Protein AF-A0A977L089-F1 (afdb_monomer_lite)

Foldseek 3Di:
DDPDPVVVPPPVVVVPDPPVVPPPPCVVVVVVVVVVVVVVVVVVVVVVVVVVVVCVVVVVVVCVLDPVVQQDPPPDQCCPDPRGGHHPNVVVVVVVVVVVVVCVVCVVVVVVVVVVVVVVD

InterPro domains:
  IPR051124 Binding-Protein-Dependent Phosphate Transport Permease [PTHR30425] (29-117)

Radius of gyration: 33.68 Å; chains: 1; bounding box: 87×68×52 Å

Organism: NCBI:txid2824559

Sequence (121 aa):
MTLSPSAFDDDSLFSGDNSLVKQAGDDIPEKIIGSILFICAFVSVATTFGIIAIIFTETLDFFKDVTLAQFFLDTQWTPLFVTPRFGIWPLINGTFLTSAIAIGVAVPLGLSSAIYLGLAE

pLDDT: mean 76.66, std 16.8, range [48.69, 97.5]

Structure (mmCIF, N/CA/C/O backbone):
data_AF-A0A977L089-F1
#
_entry.id   AF-A0A977L089-F1
#
loop_
_atom_site.group_PDB
_atom_site.id
_atom_site.type_symbol
_atom_site.label_atom_id
_atom_site.label_alt_id
_atom_site.label_comp_id
_atom_site.label_asym_id
_atom_site.label_entity_id
_atom_site.label_seq_id
_atom_site.pdbx_PDB_ins_code
_atom_site.Cartn_x
_atom_site.Cartn_y
_atom_site.Cartn_z
_atom_site.occupancy
_atom_site.B_iso_or_equiv
_atom_site.auth_seq_id
_atom_site.auth_comp_id
_atom_site.auth_asym_id
_atom_site.auth_atom_id
_atom_site.pdbx_PDB_model_num
ATOM 1 N N . MET A 1 1 ? 62.362 -45.266 -26.126 1.00 48.69 1 MET A N 1
ATOM 2 C CA . MET A 1 1 ? 61.953 -44.585 -24.882 1.00 48.69 1 MET A CA 1
ATOM 3 C C . MET A 1 1 ? 60.434 -44.503 -24.905 1.00 48.69 1 MET A C 1
ATOM 5 O O . MET A 1 1 ? 59.873 -43.519 -25.359 1.00 48.69 1 MET A O 1
ATOM 9 N N . THR A 1 2 ? 59.776 -45.623 -24.607 1.00 49.78 2 THR A N 1
ATOM 10 C CA . THR A 1 2 ? 58.316 -45.769 -24.674 1.00 49.78 2 THR A CA 1
ATOM 11 C C . THR A 1 2 ? 57.768 -45.421 -23.295 1.00 49.78 2 THR A C 1
ATOM 13 O O . THR A 1 2 ? 58.102 -46.107 -22.330 1.00 49.78 2 THR A O 1
ATOM 16 N N . LEU A 1 3 ? 57.002 -44.338 -23.169 1.00 53.59 3 LEU A N 1
ATOM 17 C CA . LEU A 1 3 ? 56.331 -44.033 -21.907 1.00 53.59 3 LEU A CA 1
ATOM 18 C C . LEU A 1 3 ? 55.240 -45.085 -21.679 1.00 53.59 3 LEU A C 1
ATOM 20 O O . LEU A 1 3 ? 54.405 -45.319 -22.551 1.00 53.59 3 LEU A O 1
ATOM 24 N N . SER A 1 4 ? 55.331 -45.774 -20.539 1.00 61.47 4 SER A N 1
ATOM 25 C CA . SER A 1 4 ? 54.370 -46.785 -20.099 1.00 61.47 4 SER A CA 1
ATOM 26 C C . SER A 1 4 ? 53.000 -46.125 -19.891 1.00 61.47 4 SER A C 1
ATOM 28 O O . SER A 1 4 ? 52.935 -45.154 -19.137 1.00 61.47 4 SER A O 1
ATOM 30 N N . PRO A 1 5 ? 51.910 -46.629 -20.500 1.00 65.88 5 PRO A N 1
ATOM 31 C CA . PRO A 1 5 ? 50.561 -46.068 -20.349 1.00 65.88 5 PRO A CA 1
ATOM 32 C C . PRO A 1 5 ? 49.989 -46.111 -18.920 1.00 65.88 5 PRO A C 1
ATOM 34 O O . PRO A 1 5 ? 48.972 -45.490 -18.661 1.00 65.88 5 PRO A O 1
ATOM 37 N N . SER A 1 6 ? 50.639 -46.816 -17.989 1.00 66.88 6 SER A N 1
ATOM 38 C CA . SER A 1 6 ? 50.185 -47.034 -16.606 1.00 66.88 6 SER A CA 1
ATOM 39 C C . SER A 1 6 ? 50.445 -45.871 -15.636 1.00 66.88 6 SER A C 1
ATOM 41 O O . SER A 1 6 ? 50.219 -46.027 -14.443 1.00 66.88 6 SER A O 1
ATOM 43 N N . ALA A 1 7 ? 50.995 -44.750 -16.111 1.00 60.72 7 ALA A N 1
ATOM 44 C CA . ALA A 1 7 ? 51.277 -43.553 -15.306 1.00 60.72 7 ALA A CA 1
ATOM 45 C C . ALA A 1 7 ? 50.178 -42.478 -15.419 1.00 60.72 7 ALA A C 1
ATOM 47 O O . ALA A 1 7 ? 50.428 -41.318 -15.119 1.00 60.72 7 ALA A O 1
ATOM 48 N N . PHE A 1 8 ? 49.024 -42.842 -15.983 1.00 64.88 8 PHE A N 1
ATOM 49 C CA . PHE A 1 8 ? 47.851 -41.975 -16.128 1.00 64.88 8 PHE A CA 1
ATOM 50 C C . PHE A 1 8 ? 46.628 -42.506 -15.358 1.00 64.88 8 PHE A C 1
ATOM 52 O O . PHE A 1 8 ? 45.585 -41.858 -15.361 1.00 64.88 8 PHE A O 1
ATOM 59 N N . ASP A 1 9 ? 46.761 -43.673 -14.717 1.00 67.25 9 ASP A N 1
ATOM 60 C CA . ASP A 1 9 ? 45.723 -44.362 -13.936 1.00 67.25 9 ASP A CA 1
ATOM 61 C C . ASP A 1 9 ? 46.010 -44.299 -12.423 1.00 67.25 9 ASP A C 1
ATOM 63 O O . ASP A 1 9 ? 45.498 -45.094 -11.644 1.00 67.25 9 ASP A O 1
ATOM 67 N N . ASP A 1 10 ? 46.859 -43.375 -11.983 1.00 65.56 10 ASP A N 1
ATOM 68 C CA . ASP A 1 10 ? 47.115 -43.073 -10.580 1.00 65.56 10 ASP A CA 1
ATOM 69 C C . ASP A 1 10 ? 45.996 -42.186 -10.012 1.00 65.56 10 ASP A C 1
ATOM 71 O O . ASP A 1 10 ? 46.137 -40.996 -9.742 1.00 65.56 10 ASP A O 1
ATOM 75 N N . ASP A 1 11 ? 44.871 -42.835 -9.737 1.00 64.81 11 ASP A N 1
ATOM 76 C CA . ASP A 1 11 ? 43.739 -42.410 -8.905 1.00 64.81 11 ASP A CA 1
ATOM 77 C C . ASP A 1 11 ? 44.139 -41.912 -7.493 1.00 64.81 11 ASP A C 1
ATOM 79 O O . ASP A 1 11 ? 43.375 -41.208 -6.826 1.00 64.81 11 ASP A O 1
ATOM 83 N N . SER A 1 12 ? 45.384 -42.157 -7.071 1.00 63.66 12 SER A N 1
ATOM 84 C CA . SER A 1 12 ? 46.005 -41.551 -5.883 1.00 63.66 12 SER A CA 1
ATOM 85 C C . SER A 1 12 ? 46.249 -40.032 -5.982 1.00 63.66 12 SER A C 1
ATOM 87 O O . SER A 1 12 ? 46.309 -39.374 -4.941 1.00 63.66 12 SER A O 1
ATOM 89 N N . LEU A 1 13 ? 46.315 -39.451 -7.192 1.00 63.88 13 LEU A N 1
ATOM 90 C CA . LEU A 1 13 ? 46.454 -37.997 -7.402 1.00 63.88 13 LEU A CA 1
ATOM 91 C C . LEU A 1 13 ? 45.201 -37.211 -6.993 1.00 63.88 13 LEU A C 1
ATOM 93 O O . LEU A 1 13 ? 45.297 -36.050 -6.601 1.00 63.88 13 LEU A O 1
ATOM 97 N N . PHE A 1 14 ? 44.030 -37.848 -7.058 1.00 66.25 14 PHE A N 1
ATOM 98 C CA . PHE A 1 14 ? 42.741 -37.250 -6.692 1.00 66.25 14 PHE A CA 1
ATOM 99 C C . PHE A 1 14 ? 42.273 -37.652 -5.284 1.00 66.25 14 PHE A C 1
ATOM 101 O O . PHE A 1 14 ? 41.209 -37.227 -4.838 1.00 66.25 14 PHE A O 1
ATOM 108 N N . SER A 1 15 ? 43.077 -38.439 -4.559 1.00 67.06 15 SER A N 1
ATOM 109 C CA . SER A 1 15 ? 42.815 -38.863 -3.177 1.00 67.06 15 SER A CA 1
ATOM 110 C C . SER A 1 15 ? 43.498 -37.954 -2.140 1.00 67.06 15 SER A C 1
ATOM 112 O O . SER A 1 15 ? 43.738 -38.364 -1.003 1.00 67.06 15 SER A O 1
ATOM 114 N N . GLY A 1 16 ? 43.836 -36.725 -2.529 1.00 64.31 16 GLY A N 1
ATOM 115 C CA . GLY A 1 16 ? 44.349 -35.681 -1.653 1.00 64.31 16 GLY A CA 1
ATOM 116 C C . GLY A 1 16 ? 43.301 -34.592 -1.456 1.00 64.31 16 GLY A C 1
ATOM 117 O O . GLY A 1 16 ? 42.986 -33.860 -2.384 1.00 64.31 16 GLY A O 1
ATOM 118 N N . ASP A 1 17 ? 42.823 -34.472 -0.220 1.00 65.00 17 ASP A N 1
ATOM 119 C CA . ASP A 1 17 ? 42.214 -33.258 0.329 1.00 65.00 17 ASP A CA 1
ATOM 120 C C . ASP A 1 17 ? 40.727 -32.948 0.106 1.00 65.00 17 ASP A C 1
ATOM 122 O O . ASP A 1 17 ? 40.314 -31.809 -0.080 1.00 65.00 17 ASP A O 1
ATOM 126 N N . ASN A 1 18 ? 39.871 -33.921 0.430 1.00 61.16 18 ASN A N 1
ATOM 127 C CA . ASN A 1 18 ? 38.541 -33.598 0.981 1.00 61.16 18 ASN A CA 1
ATOM 128 C C . ASN A 1 18 ? 38.600 -33.138 2.459 1.00 61.16 18 ASN A C 1
ATOM 130 O O . ASN A 1 18 ? 37.566 -32.935 3.096 1.00 61.16 18 ASN A O 1
ATOM 134 N N . SER A 1 19 ? 39.804 -32.977 3.027 1.00 56.31 19 SER A N 1
ATOM 135 C CA . SER A 1 19 ? 40.015 -32.547 4.416 1.00 56.31 19 SER A CA 1
ATOM 136 C C . SER A 1 19 ? 39.935 -31.019 4.607 1.00 56.31 19 SER A C 1
ATOM 138 O O . SER A 1 19 ? 39.756 -30.551 5.730 1.00 56.31 19 SER A O 1
ATOM 140 N N . LEU A 1 20 ? 39.940 -30.244 3.512 1.00 54.81 20 LEU A N 1
ATOM 141 C CA . LEU A 1 20 ? 39.927 -28.769 3.509 1.00 54.81 20 LEU A CA 1
ATOM 142 C C . LEU A 1 20 ? 38.514 -28.175 3.409 1.00 54.81 20 LEU A C 1
ATOM 144 O O . LEU A 1 20 ? 38.344 -26.965 3.498 1.00 54.81 20 LEU A O 1
ATOM 148 N N . VAL A 1 21 ? 37.479 -29.012 3.283 1.00 59.03 21 VAL A N 1
ATOM 149 C CA . VAL A 1 21 ? 36.074 -28.568 3.393 1.00 59.03 21 VAL A CA 1
ATOM 150 C C . VAL A 1 21 ? 35.649 -28.443 4.864 1.00 59.03 21 VAL A C 1
ATOM 152 O O . VAL A 1 21 ? 34.569 -27.953 5.179 1.00 59.03 21 VAL A O 1
ATOM 155 N N . LYS A 1 22 ? 36.513 -28.844 5.804 1.00 60.03 22 LYS A N 1
ATOM 156 C CA . LYS A 1 22 ? 36.230 -28.809 7.239 1.00 60.03 22 LYS A CA 1
ATOM 157 C C . LYS A 1 22 ? 36.998 -27.696 7.952 1.00 60.03 22 LYS A C 1
ATOM 159 O O . LYS A 1 22 ? 37.671 -27.945 8.948 1.00 60.03 22 LYS A O 1
ATOM 164 N N . GLN A 1 23 ? 36.851 -26.457 7.490 1.00 57.84 23 GLN A N 1
ATOM 165 C CA . GLN A 1 23 ? 37.125 -25.287 8.328 1.00 57.84 23 GLN A CA 1
ATOM 166 C C . GLN A 1 23 ? 35.819 -24.775 8.934 1.00 57.84 23 GLN A C 1
ATOM 168 O O . GLN A 1 23 ? 35.223 -23.797 8.503 1.00 57.84 23 GLN A O 1
ATOM 173 N N . ALA A 1 24 ? 35.413 -25.481 9.990 1.00 58.59 24 ALA A N 1
ATOM 174 C CA . ALA A 1 24 ? 34.527 -24.995 11.041 1.00 58.59 24 ALA A CA 1
ATOM 175 C C . ALA A 1 24 ? 35.236 -23.855 11.804 1.00 58.59 24 ALA A C 1
ATOM 177 O O . ALA A 1 24 ? 35.780 -24.055 12.891 1.00 58.59 24 ALA A O 1
ATOM 178 N N . GLY A 1 25 ? 35.359 -22.700 11.146 1.00 56.72 25 GLY A N 1
ATOM 179 C CA . GLY A 1 25 ? 36.086 -21.526 11.636 1.00 56.72 25 GLY A CA 1
ATOM 180 C C . GLY A 1 25 ? 35.407 -20.185 11.345 1.00 56.72 25 GLY A C 1
ATOM 181 O O . GLY A 1 25 ? 35.799 -19.197 11.954 1.00 56.72 25 GLY A O 1
ATOM 182 N N . ASP A 1 26 ? 34.361 -20.159 10.507 1.00 59.34 26 ASP A N 1
ATOM 183 C CA . ASP A 1 26 ? 33.594 -18.954 10.143 1.00 59.34 26 ASP A CA 1
ATOM 184 C C . ASP A 1 26 ? 32.115 -19.026 10.591 1.00 59.34 26 ASP A C 1
ATOM 186 O O . ASP A 1 26 ? 31.252 -18.304 10.096 1.00 59.34 26 ASP A O 1
ATOM 190 N N . ASP A 1 27 ? 31.794 -19.851 11.593 1.00 62.47 27 ASP A N 1
ATOM 191 C CA . ASP A 1 27 ? 30.411 -20.002 12.084 1.00 62.47 27 ASP A CA 1
ATOM 192 C C . ASP A 1 27 ? 29.891 -18.741 12.807 1.00 62.47 27 ASP A C 1
ATOM 194 O O . ASP A 1 27 ? 28.688 -18.542 12.974 1.00 62.47 27 ASP A O 1
ATOM 198 N N . ILE A 1 28 ? 30.790 -17.876 13.288 1.00 70.62 28 ILE A N 1
ATOM 199 C CA . ILE A 1 28 ? 30.437 -16.654 14.027 1.00 70.62 28 ILE A CA 1
ATOM 200 C C . ILE A 1 28 ? 29.811 -15.596 13.102 1.00 70.62 28 ILE A C 1
ATOM 202 O O . ILE A 1 28 ? 28.707 -15.145 13.424 1.00 70.62 28 ILE A O 1
ATOM 206 N N . PRO A 1 29 ? 30.437 -15.189 11.975 1.00 81.19 29 PRO A N 1
ATOM 207 C CA . PRO A 1 29 ? 29.823 -14.231 11.056 1.00 81.19 29 PRO A CA 1
ATOM 208 C C . PRO A 1 29 ? 28.530 -14.764 10.428 1.00 81.19 29 PRO A C 1
ATOM 210 O O . PRO A 1 29 ? 27.555 -14.016 10.361 1.00 81.19 29 PRO A O 1
ATOM 213 N N . GLU A 1 30 ? 28.466 -16.047 10.054 1.00 82.56 30 GLU A N 1
ATOM 214 C CA . GLU A 1 30 ? 27.241 -16.649 9.506 1.00 82.56 30 GLU A CA 1
ATOM 215 C C . GLU A 1 30 ? 26.090 -16.605 10.521 1.00 82.56 30 GLU A C 1
ATOM 217 O O . GLU A 1 30 ? 24.974 -16.181 10.204 1.00 82.56 30 GLU A O 1
ATOM 222 N N . LYS A 1 31 ? 26.371 -16.937 11.785 1.00 83.00 31 LYS A N 1
ATOM 223 C CA . LYS A 1 31 ? 25.362 -16.913 12.850 1.00 83.00 31 LYS A CA 1
ATOM 224 C C . LYS A 1 31 ? 24.940 -15.490 13.234 1.00 83.00 31 LYS A C 1
ATOM 226 O O . LYS A 1 31 ? 23.786 -15.287 13.609 1.00 83.00 31 LYS A O 1
ATOM 231 N N . ILE A 1 32 ?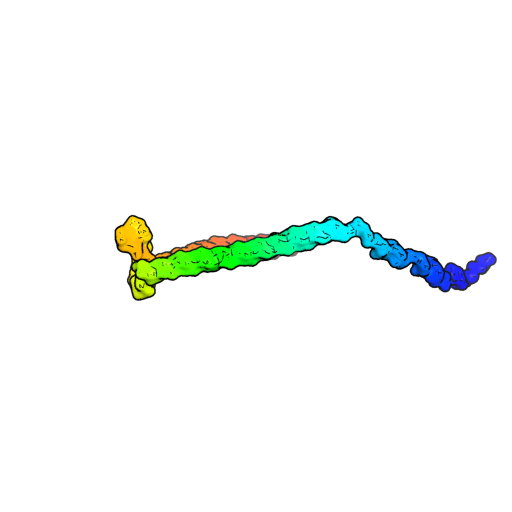 25.827 -14.496 13.108 1.00 91.62 32 ILE A N 1
ATOM 232 C CA . ILE A 1 32 ? 25.484 -13.071 13.283 1.00 91.62 32 ILE A CA 1
ATOM 233 C C . ILE A 1 32 ? 24.555 -12.601 12.161 1.00 91.62 32 ILE A C 1
ATOM 235 O O . ILE A 1 32 ? 23.533 -11.976 12.450 1.00 91.62 32 ILE A O 1
ATOM 239 N N . ILE A 1 33 ? 24.870 -12.926 10.903 1.00 90.31 33 ILE A N 1
ATOM 240 C CA . ILE A 1 33 ? 24.040 -12.567 9.744 1.00 90.31 33 ILE A CA 1
ATOM 241 C C . ILE A 1 33 ? 22.667 -13.237 9.852 1.00 90.31 33 ILE A C 1
ATOM 243 O O . ILE A 1 33 ? 21.648 -12.558 9.730 1.00 90.31 33 ILE A O 1
ATOM 247 N N . GLY A 1 34 ? 22.624 -14.535 10.165 1.00 89.31 34 GLY A N 1
ATOM 248 C CA . GLY A 1 34 ? 21.375 -15.265 10.391 1.00 89.31 34 GLY A CA 1
ATOM 249 C C . GLY A 1 34 ? 20.541 -14.672 11.531 1.00 89.31 34 GLY A C 1
ATOM 250 O O . GLY A 1 34 ? 19.332 -14.501 11.386 1.00 89.31 34 GLY A O 1
ATOM 251 N N . SER A 1 35 ? 21.182 -14.277 12.637 1.00 90.94 35 SER A N 1
ATOM 252 C CA . SER A 1 35 ? 20.511 -13.623 13.769 1.00 90.94 35 SER A CA 1
ATOM 253 C C . SER A 1 35 ? 19.939 -12.248 13.398 1.00 90.94 35 SER A C 1
ATOM 255 O O . SER A 1 35 ? 18.783 -11.958 13.705 1.00 90.94 35 SER A O 1
ATOM 257 N N . ILE A 1 36 ? 20.698 -11.417 12.674 1.00 95.38 36 ILE A N 1
ATOM 258 C CA . ILE A 1 36 ? 20.227 -10.108 12.191 1.00 95.38 36 ILE A CA 1
ATOM 259 C C . ILE A 1 36 ? 19.063 -10.265 11.214 1.00 95.38 36 ILE A C 1
ATOM 261 O O . ILE A 1 36 ? 18.073 -9.546 11.339 1.00 95.38 36 ILE A O 1
ATOM 265 N N . LEU A 1 37 ? 19.150 -11.204 10.270 1.00 94.75 37 LEU A N 1
ATOM 266 C CA . LEU A 1 37 ? 18.061 -11.483 9.332 1.00 94.75 37 LEU A CA 1
ATOM 267 C C . LEU A 1 37 ? 16.805 -11.959 10.065 1.00 94.75 37 LEU A C 1
ATOM 269 O O . LEU A 1 37 ? 15.708 -11.505 9.745 1.00 94.75 37 LEU A O 1
ATOM 273 N N . PHE A 1 38 ? 16.960 -12.806 11.085 1.00 95.19 38 PHE A N 1
ATOM 274 C CA . PHE A 1 38 ? 15.845 -13.272 11.904 1.00 95.19 38 PHE A CA 1
ATOM 275 C C . PHE A 1 38 ? 15.191 -12.131 12.689 1.00 95.19 38 PH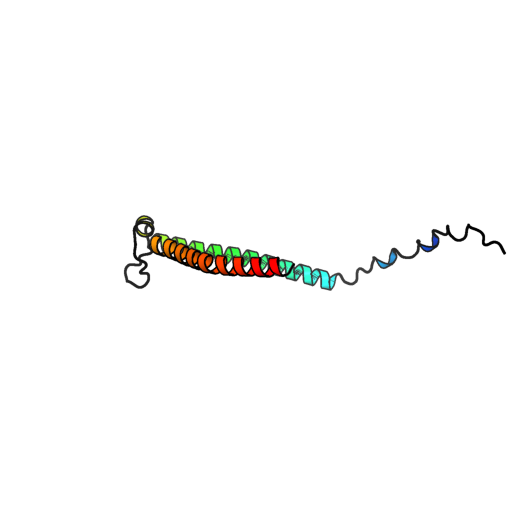E A C 1
ATOM 277 O O . PHE A 1 38 ? 13.970 -11.991 12.656 1.00 95.19 38 PHE A O 1
ATOM 284 N N . ILE A 1 39 ? 15.983 -11.277 13.347 1.00 97.00 39 ILE A N 1
ATOM 285 C CA . ILE A 1 39 ? 15.469 -10.102 14.067 1.00 97.00 39 ILE A CA 1
ATOM 286 C C . ILE A 1 39 ? 14.796 -9.134 13.092 1.00 97.00 39 ILE A C 1
ATOM 288 O O . ILE A 1 39 ? 13.711 -8.643 13.380 1.00 97.00 39 ILE A O 1
ATOM 292 N N . CYS A 1 40 ? 15.392 -8.888 11.926 1.00 96.19 40 CYS A N 1
ATOM 293 C CA . CYS A 1 40 ? 14.822 -8.029 10.890 1.00 96.19 40 CYS A CA 1
ATOM 294 C C . CYS A 1 40 ? 13.456 -8.548 10.414 1.00 96.19 40 CYS A C 1
ATOM 296 O O . CYS A 1 40 ? 12.475 -7.801 10.403 1.00 96.19 40 CYS A O 1
ATOM 298 N N . ALA A 1 41 ? 13.365 -9.842 10.097 1.00 96.12 41 ALA A N 1
ATOM 299 C CA . ALA A 1 41 ? 12.112 -10.480 9.707 1.00 96.12 41 ALA A CA 1
ATOM 300 C C . ALA A 1 41 ? 11.076 -10.437 10.842 1.00 96.12 41 ALA A C 1
ATOM 302 O O . ALA A 1 41 ? 9.918 -10.086 10.613 1.00 96.12 41 ALA A O 1
ATOM 303 N N . PHE A 1 42 ? 11.494 -10.727 12.077 1.00 97.38 42 PHE A N 1
ATOM 304 C CA . PHE A 1 42 ? 10.630 -10.667 13.253 1.00 97.38 42 PHE A CA 1
ATOM 305 C C . PHE A 1 42 ? 10.078 -9.256 13.479 1.00 97.38 42 PHE A C 1
ATOM 307 O O . PHE A 1 42 ? 8.877 -9.093 13.682 1.00 97.38 42 PHE A O 1
ATOM 314 N N . VAL A 1 43 ? 10.928 -8.230 13.379 1.00 97.50 43 VAL A N 1
ATOM 315 C CA . VAL A 1 43 ? 10.528 -6.822 13.490 1.00 97.50 43 VAL A CA 1
ATOM 316 C C . VAL A 1 43 ? 9.565 -6.443 12.369 1.00 97.50 43 VAL A C 1
ATOM 318 O O . VAL A 1 43 ? 8.545 -5.829 12.650 1.00 97.50 43 VAL A O 1
ATOM 321 N N . SER A 1 44 ? 9.816 -6.854 11.124 1.00 97.06 44 SER A N 1
ATOM 322 C CA . SER A 1 44 ? 8.913 -6.585 9.995 1.00 97.06 44 SER A CA 1
ATOM 323 C C . SER A 1 44 ? 7.503 -7.148 10.228 1.00 97.06 44 SER A C 1
ATOM 325 O O . SER A 1 44 ? 6.501 -6.438 10.066 1.00 97.06 44 SER A O 1
ATOM 327 N N . VAL A 1 45 ? 7.412 -8.401 10.682 1.00 97.31 45 VAL A N 1
ATOM 328 C CA . VAL A 1 45 ? 6.129 -9.033 11.020 1.00 97.31 45 VAL A CA 1
ATOM 329 C C . VAL A 1 45 ? 5.487 -8.340 12.225 1.00 97.31 45 VAL A C 1
ATOM 331 O O . VAL A 1 45 ? 4.301 -8.017 12.178 1.00 97.31 45 VAL A O 1
ATOM 334 N N . ALA A 1 46 ? 6.257 -8.037 13.272 1.00 97.25 46 ALA A N 1
ATOM 335 C CA . ALA A 1 46 ? 5.764 -7.332 14.455 1.00 97.25 46 ALA A CA 1
ATOM 336 C C . ALA A 1 46 ? 5.222 -5.932 14.117 1.00 97.25 46 ALA A C 1
ATOM 338 O O . ALA A 1 46 ? 4.153 -5.558 14.597 1.00 97.25 46 ALA A O 1
ATOM 339 N N . THR A 1 47 ? 5.900 -5.178 13.247 1.00 97.00 47 THR A N 1
ATOM 340 C CA . THR A 1 47 ? 5.427 -3.882 12.742 1.00 97.00 47 THR A CA 1
ATOM 341 C C . THR A 1 47 ? 4.130 -4.040 11.961 1.00 97.00 47 THR A C 1
ATOM 343 O O . THR A 1 47 ? 3.207 -3.256 12.164 1.00 97.00 47 THR A O 1
ATOM 346 N N . THR A 1 48 ? 4.017 -5.073 11.125 1.00 97.12 48 THR A N 1
ATOM 347 C CA . THR A 1 48 ? 2.777 -5.358 10.385 1.00 97.12 48 THR A CA 1
ATOM 348 C C . THR A 1 48 ? 1.613 -5.607 11.345 1.00 97.12 48 THR A C 1
ATOM 350 O O . THR A 1 48 ? 0.551 -5.004 11.195 1.00 97.12 48 THR A O 1
ATOM 353 N N . PHE A 1 49 ? 1.822 -6.419 12.386 1.00 97.38 49 PHE A N 1
ATOM 354 C CA . PHE A 1 49 ? 0.825 -6.625 13.441 1.00 97.38 49 PHE A CA 1
ATOM 355 C C . PHE A 1 49 ? 0.494 -5.336 14.200 1.00 97.38 49 PHE A C 1
ATOM 357 O O . PHE A 1 49 ? -0.677 -5.082 14.475 1.00 97.38 49 PHE A O 1
ATOM 364 N N . GLY A 1 50 ? 1.496 -4.507 14.499 1.00 96.19 50 GLY A N 1
ATOM 365 C CA . GLY A 1 50 ? 1.301 -3.207 15.140 1.00 96.19 50 GLY A CA 1
ATOM 366 C C . GLY A 1 50 ? 0.420 -2.276 14.307 1.00 96.19 50 GLY A C 1
ATOM 367 O O . GLY A 1 50 ? -0.531 -1.704 14.832 1.00 96.19 50 GLY A O 1
ATOM 368 N N . ILE A 1 51 ? 0.675 -2.189 12.999 1.00 96.12 51 ILE A N 1
ATOM 369 C CA . ILE A 1 51 ? -0.144 -1.405 12.066 1.00 96.12 51 ILE A CA 1
ATOM 370 C C . ILE A 1 51 ? -1.586 -1.915 12.068 1.00 96.12 51 ILE A C 1
ATOM 372 O O . ILE A 1 51 ? -2.512 -1.119 12.207 1.00 96.12 51 ILE A O 1
ATOM 376 N N . ILE A 1 52 ? -1.787 -3.233 11.965 1.00 96.69 52 ILE A N 1
ATOM 377 C CA . ILE A 1 52 ? -3.130 -3.829 11.975 1.00 96.69 52 ILE A CA 1
ATOM 378 C C . ILE A 1 52 ? -3.856 -3.506 13.285 1.00 96.69 52 ILE A C 1
ATOM 380 O O . ILE A 1 52 ? -5.018 -3.114 13.243 1.00 96.69 52 ILE A O 1
ATOM 384 N N . ALA A 1 53 ? -3.185 -3.630 14.433 1.00 94.94 53 ALA A N 1
ATOM 385 C CA . ALA A 1 53 ? -3.780 -3.348 15.736 1.00 94.94 53 ALA A CA 1
ATOM 386 C C . ALA A 1 53 ? -4.215 -1.880 15.869 1.00 94.94 53 ALA A C 1
ATOM 388 O O . ALA A 1 53 ? -5.347 -1.627 16.273 1.00 94.94 53 ALA A O 1
ATOM 389 N N . ILE A 1 54 ? -3.351 -0.937 15.471 1.00 95.31 54 ILE A N 1
ATOM 390 C CA . ILE A 1 54 ? -3.648 0.506 15.491 1.00 95.31 54 ILE A CA 1
ATOM 391 C C . ILE A 1 54 ? -4.829 0.816 14.572 1.00 95.31 54 ILE A C 1
ATOM 393 O O . ILE A 1 54 ? -5.793 1.451 14.992 1.00 95.31 54 ILE A O 1
ATOM 397 N N . ILE A 1 55 ? -4.782 0.336 13.323 1.00 92.88 55 ILE A N 1
ATOM 398 C CA . ILE A 1 55 ? -5.869 0.565 12.366 1.00 92.88 55 ILE A CA 1
ATOM 399 C C . ILE A 1 55 ? -7.171 -0.023 12.908 1.00 92.88 55 ILE A C 1
ATOM 401 O O . ILE A 1 55 ? -8.210 0.618 12.795 1.00 92.88 55 ILE A O 1
ATOM 405 N N . PHE A 1 56 ? -7.138 -1.209 13.519 1.00 91.94 56 PHE A N 1
ATOM 406 C CA . PHE A 1 56 ? -8.333 -1.860 14.046 1.00 91.94 56 PHE A CA 1
ATOM 407 C C . PHE A 1 56 ? -8.981 -1.064 15.184 1.00 91.94 56 PHE A C 1
ATOM 409 O O . PHE A 1 56 ? -10.196 -0.871 15.162 1.00 91.94 56 PHE A O 1
ATOM 416 N N . THR A 1 57 ? -8.201 -0.561 16.146 1.00 85.75 57 THR A N 1
ATOM 417 C CA . THR A 1 57 ? -8.741 0.254 17.247 1.00 85.75 57 THR A CA 1
ATOM 418 C C . THR A 1 57 ? -9.313 1.577 16.749 1.00 85.75 57 THR A C 1
ATOM 420 O O . THR A 1 57 ? -10.455 1.895 17.071 1.00 85.75 57 THR A O 1
ATOM 423 N N . GLU A 1 58 ? -8.579 2.289 15.889 1.00 83.38 58 GLU A N 1
ATOM 424 C CA . GLU A 1 58 ? -9.035 3.554 15.290 1.00 83.38 58 GLU A CA 1
ATOM 425 C C . GLU A 1 58 ? -10.300 3.351 14.447 1.00 83.38 58 GLU A C 1
ATOM 427 O O . GLU A 1 58 ? -11.238 4.139 14.498 1.00 83.38 58 GLU A O 1
ATOM 432 N N . THR A 1 59 ? -10.364 2.244 13.704 1.00 81.44 59 THR A N 1
ATOM 433 C CA . THR A 1 59 ? -11.526 1.891 12.883 1.00 81.44 59 THR A CA 1
ATOM 434 C C . THR A 1 59 ? -12.755 1.593 13.744 1.00 81.44 59 THR A C 1
ATOM 436 O O . THR A 1 59 ? -13.861 2.001 13.395 1.00 81.44 59 THR A O 1
ATOM 439 N N . LEU A 1 60 ? -12.595 0.900 14.878 1.00 80.06 60 LEU A N 1
ATOM 440 C CA . LEU A 1 60 ? -13.707 0.638 15.796 1.00 80.06 60 LEU A CA 1
ATOM 441 C C . LEU A 1 60 ? -14.250 1.919 16.435 1.00 80.06 60 LEU A C 1
ATOM 443 O O . LEU A 1 60 ? -15.468 2.054 16.557 1.00 80.06 60 LEU A O 1
ATOM 447 N N . ASP A 1 61 ? -13.379 2.851 16.823 1.00 73.62 61 ASP A N 1
ATOM 448 C CA . ASP A 1 61 ? -13.814 4.143 17.357 1.00 73.62 61 ASP A CA 1
ATOM 449 C C . ASP A 1 61 ? -14.430 5.030 16.259 1.00 73.62 61 ASP A C 1
ATOM 451 O O . ASP A 1 61 ? -15.486 5.624 16.477 1.00 73.62 61 ASP A O 1
ATOM 455 N N . PHE A 1 62 ? -13.905 4.989 15.031 1.00 69.38 62 PHE A N 1
ATOM 456 C CA . PHE A 1 62 ? -14.519 5.621 13.857 1.00 69.38 62 PHE A CA 1
ATOM 457 C C . PHE A 1 62 ? -15.947 5.115 13.586 1.00 69.38 62 PHE A C 1
ATOM 459 O O . PHE A 1 62 ? -16.852 5.903 13.300 1.00 69.38 62 PHE A O 1
ATOM 466 N N . PHE A 1 63 ? -16.187 3.806 13.708 1.00 67.44 63 PHE A N 1
ATOM 467 C CA . PHE A 1 63 ? -17.519 3.222 13.507 1.00 67.44 63 PHE A CA 1
ATOM 468 C C . PHE A 1 63 ? -18.514 3.526 14.636 1.00 67.44 63 PHE A C 1
ATOM 470 O O . PHE A 1 63 ? -19.722 3.397 14.418 1.00 67.44 63 PHE A O 1
ATOM 477 N N . LYS A 1 64 ? -18.050 3.932 15.826 1.00 66.31 64 LYS A N 1
ATOM 478 C CA . LYS A 1 64 ? -18.941 4.440 16.883 1.00 66.31 64 LYS A CA 1
ATOM 479 C C . LYS A 1 64 ?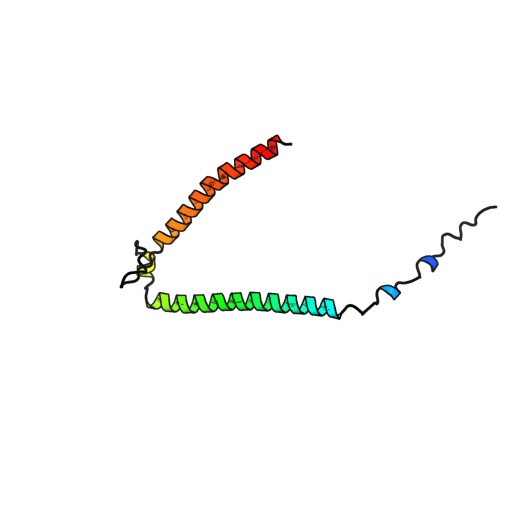 -19.483 5.825 16.545 1.00 66.31 64 LYS A C 1
ATOM 481 O O . LYS A 1 64 ? -20.664 6.073 16.775 1.00 66.31 64 LYS A O 1
ATOM 486 N N . ASP A 1 65 ? -18.638 6.693 15.994 1.00 60.78 65 ASP A N 1
ATOM 487 C CA . ASP A 1 65 ? -19.010 8.072 15.668 1.00 60.78 65 ASP A CA 1
ATOM 488 C C . ASP A 1 65 ? -19.749 8.184 14.323 1.00 60.78 65 ASP A C 1
ATOM 490 O O . ASP A 1 65 ? -20.594 9.065 14.147 1.00 60.78 65 ASP A O 1
ATOM 494 N N . VAL A 1 66 ? -19.493 7.272 13.376 1.00 61.84 66 VAL A N 1
ATOM 495 C CA . VAL A 1 66 ? -20.062 7.309 12.020 1.00 61.84 66 VAL A CA 1
ATOM 496 C C . VAL A 1 66 ? -20.820 6.014 11.729 1.00 61.84 66 VAL A C 1
ATOM 498 O O . VAL A 1 66 ? -20.241 4.959 11.473 1.00 61.84 66 VAL A O 1
ATOM 501 N N . THR A 1 67 ? -22.153 6.084 11.709 1.00 64.06 67 THR A N 1
ATOM 502 C CA . THR A 1 67 ? -22.993 4.948 11.300 1.00 64.06 67 THR A CA 1
ATOM 503 C C . THR A 1 67 ? -22.782 4.649 9.811 1.00 64.06 67 THR A C 1
ATOM 505 O O . THR A 1 67 ? -22.834 5.559 8.983 1.00 64.06 67 THR A O 1
ATOM 508 N N . LEU A 1 68 ? -22.605 3.368 9.451 1.00 57.84 68 LEU A N 1
ATOM 509 C CA . LEU A 1 68 ? -22.366 2.876 8.076 1.00 57.84 68 LEU A CA 1
ATOM 510 C C . LEU A 1 68 ? -23.289 3.516 7.020 1.00 57.84 68 LEU A C 1
ATOM 512 O O . LEU A 1 68 ? -22.866 3.790 5.903 1.00 57.84 68 LEU A O 1
ATOM 516 N N . ALA A 1 69 ? -24.541 3.812 7.378 1.00 56.84 69 ALA A N 1
ATOM 517 C CA . ALA A 1 69 ? -25.492 4.479 6.495 1.00 56.84 69 ALA A CA 1
ATOM 518 C C . ALA A 1 69 ? -25.050 5.895 6.073 1.00 56.84 69 ALA A C 1
ATOM 520 O O . ALA A 1 69 ? -25.216 6.247 4.910 1.00 56.84 69 ALA A O 1
ATOM 521 N N . GLN A 1 70 ? -24.453 6.692 6.969 1.00 60.03 70 GLN A N 1
ATOM 522 C CA . GLN A 1 70 ? -23.901 8.002 6.607 1.00 60.03 70 GLN A CA 1
ATOM 523 C C . GLN A 1 70 ? -22.595 7.859 5.822 1.00 60.03 70 GLN A C 1
ATOM 525 O O . GLN A 1 70 ? -22.401 8.570 4.850 1.00 60.03 70 GLN A O 1
ATOM 530 N N . PHE A 1 71 ? -21.754 6.870 6.122 1.00 61.47 71 PHE A N 1
ATOM 531 C CA . PHE A 1 71 ? -20.546 6.611 5.325 1.00 61.47 71 PHE A CA 1
ATOM 532 C C . PHE A 1 71 ? -20.847 6.313 3.836 1.00 61.47 71 PHE A C 1
ATOM 534 O O . PHE A 1 71 ? -20.134 6.772 2.940 1.00 61.47 71 PHE A O 1
ATOM 541 N N . PHE A 1 72 ? -21.932 5.575 3.560 1.00 58.97 72 PHE A N 1
ATOM 542 C CA . PHE A 1 72 ? -22.347 5.218 2.196 1.00 58.97 72 PHE A CA 1
ATOM 543 C C . PHE A 1 72 ? -23.231 6.266 1.488 1.00 58.97 72 PHE A C 1
ATOM 545 O O . PHE A 1 72 ? -23.132 6.385 0.265 1.00 58.97 72 PHE A O 1
ATOM 552 N N . LEU A 1 73 ? -24.095 7.006 2.203 1.00 55.09 73 LEU A N 1
ATOM 553 C CA . LEU A 1 73 ? -25.000 8.004 1.597 1.00 55.09 73 LEU A CA 1
ATOM 554 C C . LEU A 1 73 ? -24.463 9.439 1.594 1.00 55.09 73 LEU A C 1
ATOM 556 O O . LEU A 1 73 ? -24.984 10.262 0.837 1.00 55.09 73 LEU A O 1
ATOM 560 N N . ASP A 1 74 ? -23.463 9.773 2.411 1.00 55.75 74 ASP A N 1
ATOM 561 C CA . ASP A 1 74 ? -22.939 11.137 2.431 1.00 55.75 74 ASP A CA 1
ATOM 562 C C . ASP A 1 74 ? -22.046 11.399 1.212 1.00 55.75 74 ASP A C 1
ATOM 564 O O . ASP A 1 74 ? -21.212 10.584 0.811 1.00 55.75 74 ASP A O 1
ATOM 568 N N . THR A 1 75 ? -22.258 12.547 0.577 1.00 56.47 75 THR A N 1
ATOM 569 C CA . THR A 1 75 ? -21.597 12.936 -0.683 1.00 56.47 75 THR A CA 1
ATOM 570 C C . THR A 1 75 ? -20.508 13.986 -0.456 1.00 56.47 75 THR A C 1
ATOM 572 O O . THR A 1 75 ? -19.824 14.383 -1.398 1.00 56.47 75 THR A O 1
ATOM 575 N N . GLN A 1 76 ? -20.346 14.446 0.788 1.00 53.56 76 GLN A N 1
ATOM 576 C CA . GLN A 1 76 ? -19.406 15.488 1.196 1.00 53.56 76 GLN A CA 1
ATOM 577 C C . GLN A 1 76 ? -18.270 14.870 2.028 1.00 53.56 76 GLN A C 1
ATOM 579 O O . GLN A 1 76 ? -18.505 14.024 2.890 1.00 53.56 76 GLN A O 1
ATOM 584 N N . TRP A 1 77 ? -17.029 15.295 1.769 1.00 49.75 77 TRP A N 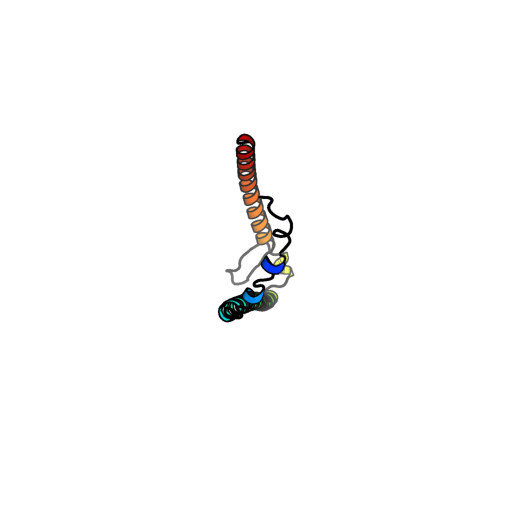1
ATOM 585 C CA . TRP A 1 77 ? -15.868 14.977 2.605 1.00 49.75 77 TRP A CA 1
ATOM 586 C C . TRP A 1 77 ? -15.537 16.208 3.449 1.00 49.75 77 TRP A C 1
ATOM 588 O O . TRP A 1 77 ? -14.879 17.138 2.981 1.00 49.75 77 TRP A O 1
ATOM 598 N N . THR A 1 78 ? -16.053 16.248 4.678 1.00 55.00 78 THR A N 1
ATOM 599 C CA . THR A 1 78 ? -15.906 17.393 5.592 1.00 55.00 78 THR A CA 1
ATOM 600 C C . THR A 1 78 ? -15.463 16.933 6.984 1.00 55.00 78 THR A C 1
ATOM 602 O O . THR A 1 78 ? -16.230 17.003 7.943 1.00 55.00 78 THR A O 1
ATOM 605 N N . PRO A 1 79 ? -14.199 16.493 7.129 1.00 53.25 79 PRO A N 1
ATOM 606 C CA . PRO A 1 79 ? -13.649 16.064 8.417 1.00 53.25 79 PRO A CA 1
ATOM 607 C C . PRO A 1 79 ? -13.374 17.229 9.387 1.00 53.25 79 PRO A C 1
ATOM 609 O O . PRO A 1 79 ? -13.110 16.996 10.559 1.00 53.25 79 PRO A O 1
ATOM 612 N N . LEU A 1 80 ? -13.413 18.483 8.911 1.00 50.75 80 LEU A N 1
ATOM 613 C CA . LEU A 1 80 ? -13.016 19.677 9.672 1.00 50.75 80 LEU A CA 1
ATOM 614 C C . LEU A 1 80 ? -14.176 20.373 10.412 1.00 50.75 80 LEU A C 1
ATOM 616 O O . LEU A 1 80 ? -13.952 21.339 11.137 1.00 50.75 80 LEU A O 1
ATOM 620 N N . PHE A 1 81 ? -15.418 19.925 10.217 1.00 51.75 81 PHE A N 1
ATOM 621 C CA . PHE A 1 81 ? -16.600 20.540 10.826 1.00 51.75 81 PHE A CA 1
ATOM 622 C C . PHE A 1 81 ? -17.142 19.690 11.982 1.00 51.75 81 PHE A C 1
ATOM 624 O O . PHE A 1 81 ? -16.952 18.482 12.026 1.00 51.75 81 PHE A O 1
ATOM 631 N N . VAL A 1 82 ? -17.877 20.336 12.894 1.00 52.16 82 VAL A N 1
ATOM 632 C CA . VAL A 1 82 ? -18.430 19.796 14.159 1.00 52.16 82 VAL A CA 1
ATOM 633 C C . VAL A 1 82 ? -19.281 18.517 13.988 1.00 52.16 82 VAL A C 1
ATOM 635 O O . VAL A 1 82 ? -19.526 17.806 14.954 1.00 52.16 82 VAL A O 1
ATOM 638 N N . THR A 1 83 ? -19.708 18.200 12.760 1.00 54.53 83 THR A N 1
ATOM 639 C CA . THR A 1 83 ? -20.321 16.911 12.396 1.00 54.53 83 THR A CA 1
ATOM 640 C C . THR A 1 83 ? -19.441 16.236 11.342 1.00 54.53 83 THR A C 1
ATOM 642 O O . THR A 1 83 ? -19.506 16.634 10.175 1.00 54.53 83 THR A O 1
ATOM 645 N N . PRO A 1 84 ? -18.581 15.278 11.723 1.00 54.06 84 PRO A N 1
ATOM 646 C CA . PRO A 1 84 ? -17.652 14.669 10.785 1.00 54.06 84 PRO A CA 1
ATOM 647 C C . PRO A 1 84 ? -18.416 13.798 9.776 1.00 54.06 84 PRO A C 1
ATOM 649 O O . PRO A 1 84 ? -19.075 12.828 10.147 1.00 54.06 84 PRO A O 1
ATOM 652 N N . ARG A 1 85 ? -18.352 14.162 8.488 1.00 57.03 85 ARG A N 1
ATOM 653 C CA . ARG A 1 85 ? -18.975 13.417 7.378 1.00 57.03 85 ARG A CA 1
ATOM 654 C C . ARG A 1 85 ? -17.895 12.797 6.506 1.00 57.03 85 ARG A C 1
ATOM 656 O O . ARG A 1 85 ? -17.068 13.503 5.924 1.00 57.03 85 ARG A O 1
ATOM 663 N N . PHE A 1 86 ? -17.919 11.473 6.420 1.00 60.66 86 PHE A N 1
ATOM 664 C CA . PHE A 1 86 ? -16.960 10.676 5.666 1.00 60.66 86 PHE A CA 1
ATOM 665 C C . PHE A 1 86 ? -17.681 9.931 4.545 1.00 60.66 86 PHE A C 1
ATOM 667 O O . PHE A 1 86 ? -17.970 8.746 4.665 1.00 60.66 86 PHE A O 1
ATOM 674 N N . GLY A 1 87 ? -18.003 10.632 3.460 1.00 65.62 87 GLY A N 1
ATOM 675 C CA . GLY A 1 87 ? -18.551 9.987 2.270 1.00 65.62 87 GLY A CA 1
ATOM 676 C C . GLY A 1 87 ? -17.520 9.099 1.567 1.00 65.62 87 GLY A C 1
ATOM 677 O O . GLY A 1 87 ? -16.395 9.535 1.308 1.00 65.62 87 GLY A O 1
ATOM 678 N N . ILE A 1 88 ? -17.907 7.878 1.190 1.00 71.88 88 ILE A N 1
ATOM 679 C CA . ILE A 1 88 ? -17.072 6.970 0.380 1.00 71.88 88 ILE A CA 1
ATOM 680 C C . ILE A 1 88 ? -16.942 7.427 -1.088 1.00 71.88 88 ILE A C 1
ATOM 682 O O . ILE A 1 88 ? -15.931 7.175 -1.746 1.00 71.88 88 ILE A O 1
ATOM 686 N N . TRP A 1 89 ? -17.947 8.142 -1.605 1.00 72.94 89 TRP A N 1
ATOM 687 C CA . TRP A 1 89 ? -18.016 8.601 -2.998 1.00 72.94 89 TRP A CA 1
ATOM 688 C C . TRP A 1 89 ? -16.850 9.516 -3.419 1.00 72.94 89 TRP A C 1
ATOM 690 O O . TRP A 1 89 ? -16.253 9.259 -4.467 1.00 72.94 89 TRP A O 1
ATOM 700 N N . PRO A 1 90 ? -16.466 10.544 -2.635 1.00 76.19 90 PRO A N 1
ATOM 701 C CA . PRO A 1 90 ? -15.258 11.331 -2.886 1.00 76.19 90 PRO A CA 1
ATOM 702 C C . PRO A 1 90 ? -13.981 10.491 -2.979 1.00 76.19 90 PRO A C 1
ATOM 704 O O . PRO A 1 90 ? -13.134 10.768 -3.826 1.00 76.19 90 PRO A O 1
ATOM 707 N N . LEU A 1 91 ? -13.852 9.450 -2.150 1.00 78.94 91 LEU A N 1
ATOM 708 C CA . LEU A 1 91 ? -12.660 8.603 -2.119 1.00 78.94 91 LEU A CA 1
ATOM 709 C C . LEU A 1 91 ? -12.552 7.752 -3.390 1.00 78.94 91 LEU A C 1
ATOM 711 O O . LEU A 1 91 ? -11.512 7.753 -4.044 1.00 78.94 91 LEU A O 1
ATOM 715 N N . ILE A 1 92 ? -13.653 7.105 -3.789 1.00 83.94 92 ILE A N 1
ATOM 716 C CA . ILE A 1 92 ? -13.724 6.318 -5.030 1.00 83.94 92 ILE A CA 1
ATOM 717 C C . ILE A 1 92 ? -13.442 7.207 -6.244 1.00 83.94 92 ILE A C 1
ATOM 719 O O . ILE A 1 92 ? -12.615 6.856 -7.086 1.00 83.94 92 ILE A O 1
ATOM 723 N N . ASN A 1 93 ? -14.083 8.377 -6.319 1.00 85.06 93 ASN A N 1
ATOM 724 C CA . ASN A 1 93 ? -13.868 9.316 -7.418 1.00 85.06 93 ASN A CA 1
ATOM 725 C C . ASN A 1 93 ? -12.426 9.846 -7.445 1.00 85.06 93 ASN A C 1
ATOM 727 O O . ASN A 1 93 ? -11.859 9.991 -8.525 1.00 85.06 93 ASN A O 1
ATOM 731 N N . GLY A 1 94 ? -11.803 10.077 -6.286 1.00 83.94 94 GLY A N 1
ATOM 732 C CA . GLY A 1 94 ? -10.400 10.485 -6.181 1.00 83.94 94 GLY A CA 1
ATOM 733 C C . GLY A 1 94 ? -9.427 9.414 -6.685 1.00 83.94 94 GLY A C 1
ATOM 734 O O . GLY A 1 94 ? -8.534 9.718 -7.483 1.00 83.94 94 GLY A O 1
ATOM 735 N N . THR A 1 95 ? -9.616 8.151 -6.289 1.00 88.69 95 THR A N 1
ATOM 736 C CA . THR A 1 95 ? -8.800 7.030 -6.789 1.00 88.69 95 THR A CA 1
ATOM 737 C C . THR A 1 95 ? -9.019 6.805 -8.282 1.00 88.69 95 THR A C 1
ATOM 739 O O . THR A 1 95 ? -8.049 6.600 -9.015 1.00 88.69 95 THR A O 1
ATOM 742 N N . PHE A 1 96 ? -10.266 6.886 -8.751 1.00 90.19 96 PHE A N 1
ATOM 743 C CA . PHE A 1 96 ? -10.598 6.743 -10.166 1.00 90.19 96 PHE A CA 1
ATOM 744 C C . PHE A 1 96 ? -9.970 7.858 -11.006 1.00 90.19 96 PHE A C 1
ATOM 746 O O . PHE A 1 96 ? -9.316 7.570 -12.005 1.00 90.19 96 PHE A O 1
ATOM 753 N N . LEU A 1 97 ? -10.088 9.116 -10.569 1.00 92.38 97 LEU A N 1
ATOM 754 C CA . LEU A 1 97 ? -9.485 10.266 -11.241 1.00 92.38 97 LEU A CA 1
ATOM 755 C C . LEU A 1 97 ? -7.959 10.139 -11.296 1.00 92.38 97 LEU A C 1
ATOM 757 O O . LEU A 1 97 ? -7.368 10.300 -12.361 1.00 92.38 97 LEU A O 1
ATOM 761 N N . THR A 1 98 ? -7.326 9.792 -10.172 1.00 94.00 98 THR A N 1
ATOM 762 C CA . THR A 1 98 ? -5.868 9.604 -10.109 1.00 94.00 98 THR A CA 1
ATOM 763 C C . THR A 1 98 ? -5.417 8.475 -11.033 1.00 94.00 98 THR A C 1
ATOM 765 O O . THR A 1 98 ? -4.467 8.649 -11.792 1.00 94.00 98 THR A O 1
ATOM 768 N N . SER A 1 99 ? -6.124 7.342 -11.029 1.00 94.69 99 SER 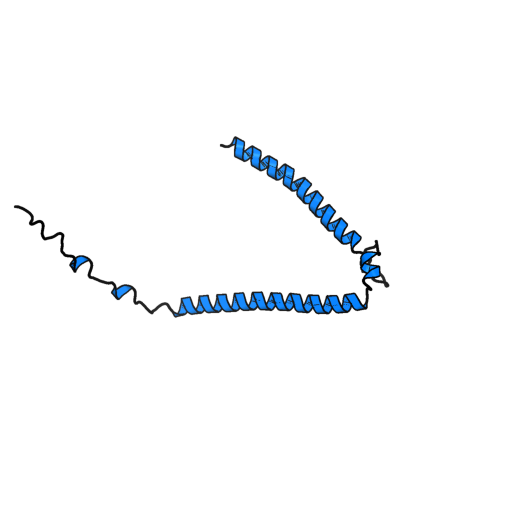A N 1
ATOM 769 C CA . SER A 1 99 ? -5.822 6.200 -11.903 1.00 94.69 99 SER A CA 1
ATOM 770 C C . SER A 1 99 ? -6.021 6.545 -13.380 1.00 94.69 99 SER A C 1
ATOM 772 O O . SER A 1 99 ? -5.190 6.189 -14.210 1.00 94.69 99 SER A O 1
ATOM 774 N N . ALA A 1 100 ? -7.083 7.278 -13.719 1.00 95.06 100 ALA A N 1
ATOM 775 C CA . ALA A 1 100 ? -7.356 7.713 -15.084 1.00 95.06 100 ALA A CA 1
ATOM 776 C C . ALA A 1 100 ? -6.267 8.660 -15.607 1.00 95.06 100 ALA A C 1
ATOM 778 O O . ALA A 1 100 ? -5.783 8.478 -16.724 1.00 95.06 100 ALA A O 1
ATOM 779 N N . ILE A 1 101 ? -5.833 9.626 -14.790 1.00 94.75 101 ILE A N 1
ATOM 780 C CA . ILE A 1 101 ? -4.718 10.521 -15.132 1.00 94.75 101 ILE A CA 1
ATOM 781 C C . ILE A 1 101 ? -3.419 9.717 -15.269 1.00 94.75 101 ILE A C 1
ATOM 783 O O . ILE A 1 101 ? -2.683 9.908 -16.236 1.00 94.75 101 ILE A O 1
ATOM 787 N N . ALA A 1 102 ? -3.156 8.781 -14.351 1.00 96.19 102 ALA A N 1
ATOM 788 C CA . ALA A 1 102 ? -1.974 7.927 -14.401 1.00 96.19 102 ALA A CA 1
ATOM 789 C C . ALA A 1 102 ? -1.921 7.099 -15.691 1.00 96.19 102 ALA A C 1
ATOM 791 O O . ALA A 1 102 ? -0.897 7.109 -16.365 1.00 96.19 102 ALA A O 1
ATOM 792 N N . ILE A 1 103 ? -3.020 6.447 -16.084 1.00 96.75 103 ILE A N 1
ATOM 793 C CA . ILE A 1 103 ? -3.120 5.706 -17.353 1.00 96.75 103 ILE A CA 1
ATOM 794 C C . ILE A 1 103 ? -2.956 6.659 -18.541 1.00 96.75 103 ILE A C 1
ATOM 796 O O . ILE A 1 103 ? -2.203 6.360 -19.467 1.00 96.75 103 ILE A O 1
ATOM 800 N N . GLY A 1 104 ? -3.609 7.822 -18.495 1.00 96.56 104 GLY A N 1
ATOM 801 C CA . GLY A 1 104 ? -3.525 8.839 -19.541 1.00 96.56 104 GLY A CA 1
ATOM 802 C C . GLY A 1 104 ? -2.100 9.326 -19.805 1.00 96.56 104 GLY A C 1
ATOM 803 O O . GLY A 1 104 ? -1.781 9.651 -20.943 1.00 96.56 104 GLY A O 1
ATOM 804 N N . VAL A 1 105 ? -1.230 9.327 -18.791 1.00 95.62 105 VAL A N 1
ATOM 805 C CA . VAL A 1 105 ? 0.193 9.682 -18.923 1.00 95.62 105 VAL A CA 1
ATOM 806 C C . VAL A 1 105 ? 1.070 8.454 -19.203 1.00 95.62 105 VAL A C 1
ATOM 808 O O . VAL A 1 105 ? 1.975 8.516 -20.036 1.00 95.62 105 VAL A O 1
ATOM 811 N N . ALA A 1 106 ? 0.804 7.320 -18.554 1.00 95.38 106 ALA A N 1
ATOM 812 C CA . ALA A 1 106 ? 1.606 6.103 -18.671 1.00 95.38 106 ALA A CA 1
ATOM 813 C C . ALA A 1 106 ? 1.505 5.460 -20.060 1.00 95.38 106 ALA A C 1
ATOM 815 O O . ALA A 1 106 ? 2.511 4.990 -20.584 1.00 95.38 106 ALA A O 1
ATOM 816 N N . VAL A 1 107 ? 0.320 5.464 -20.677 1.00 95.94 107 VAL A N 1
ATOM 817 C CA . VAL A 1 107 ? 0.098 4.878 -22.008 1.00 95.94 107 VAL A CA 1
ATOM 818 C C . VAL A 1 107 ? 0.901 5.588 -23.104 1.00 95.94 107 VAL A C 1
ATOM 820 O O . VAL A 1 107 ? 1.650 4.899 -23.798 1.00 95.94 107 VAL A O 1
ATOM 823 N N . PRO A 1 108 ? 0.818 6.922 -23.294 1.00 95.00 108 PRO A N 1
ATOM 824 C CA . PRO A 1 108 ? 1.585 7.584 -24.346 1.00 95.00 108 PRO A CA 1
ATOM 825 C C . PRO A 1 108 ? 3.094 7.500 -24.102 1.00 95.00 108 PRO A C 1
ATOM 827 O O . PRO A 1 108 ? 3.839 7.272 -25.053 1.00 95.00 108 PRO A O 1
ATOM 830 N N . LEU A 1 109 ? 3.559 7.620 -22.853 1.00 94.81 109 LEU A N 1
ATOM 831 C CA . LEU A 1 109 ? 4.984 7.471 -22.533 1.00 94.81 109 LEU A CA 1
ATOM 832 C C . LEU A 1 109 ? 5.484 6.041 -22.775 1.00 94.81 109 LEU A C 1
ATOM 834 O O . LEU A 1 109 ? 6.529 5.852 -23.397 1.00 94.81 109 LEU A O 1
ATOM 838 N N . GLY A 1 110 ? 4.723 5.036 -22.339 1.00 94.56 110 GLY A N 1
ATOM 839 C CA . GLY A 1 110 ? 5.055 3.627 -22.543 1.00 94.56 110 GLY A CA 1
ATOM 840 C C . GLY A 1 110 ? 5.072 3.250 -24.023 1.00 94.56 110 GLY A C 1
ATOM 841 O O . GLY A 1 110 ? 6.025 2.624 -24.486 1.00 94.56 110 GLY A O 1
ATOM 842 N N . LEU A 1 111 ? 4.071 3.700 -24.787 1.00 94.69 111 LEU A N 1
ATOM 843 C CA . LEU A 1 111 ? 4.005 3.459 -26.228 1.00 94.69 111 LEU A CA 1
ATOM 844 C C . LEU A 1 111 ? 5.154 4.156 -26.972 1.00 94.69 111 LEU A C 1
ATOM 846 O O . LEU A 1 111 ? 5.767 3.549 -27.846 1.00 94.69 111 LEU A O 1
ATOM 850 N N . SER A 1 112 ? 5.497 5.389 -26.585 1.00 94.12 112 SER A N 1
ATOM 851 C CA . SER A 1 112 ? 6.641 6.116 -27.158 1.00 94.12 112 SER A CA 1
ATOM 852 C C . SER A 1 112 ? 7.961 5.377 -26.917 1.00 94.12 112 SER A C 1
ATOM 854 O O . SER A 1 112 ? 8.763 5.232 -27.839 1.00 94.12 112 SER A O 1
ATOM 856 N N . SER A 1 113 ? 8.170 4.859 -25.700 1.00 93.19 113 SER A N 1
ATOM 857 C CA . SER A 1 113 ? 9.362 4.074 -25.362 1.00 93.19 113 SER A CA 1
ATOM 858 C C . SER A 1 113 ? 9.431 2.758 -26.140 1.00 93.19 113 SER A C 1
ATOM 860 O O . SER A 1 113 ? 10.510 2.378 -26.590 1.00 93.19 113 SER A O 1
ATOM 862 N N . ALA A 1 114 ? 8.301 2.067 -26.310 1.00 93.31 114 ALA A N 1
ATOM 863 C CA . ALA A 1 114 ? 8.241 0.804 -27.044 1.00 93.31 114 ALA A CA 1
ATOM 864 C C . ALA A 1 114 ? 8.570 0.989 -28.532 1.00 93.31 114 ALA A C 1
ATOM 866 O O . ALA A 1 114 ? 9.346 0.216 -29.088 1.00 93.31 114 ALA A O 1
ATOM 867 N N . ILE A 1 115 ? 8.031 2.040 -29.159 1.00 94.38 115 ILE A N 1
ATOM 868 C CA . ILE A 1 115 ? 8.328 2.365 -30.559 1.00 94.38 115 ILE A CA 1
ATOM 869 C C . ILE A 1 115 ? 9.808 2.722 -30.722 1.00 94.38 115 ILE A C 1
ATOM 871 O O . ILE A 1 115 ? 10.446 2.231 -31.643 1.00 94.38 115 ILE A O 1
ATOM 875 N N . TYR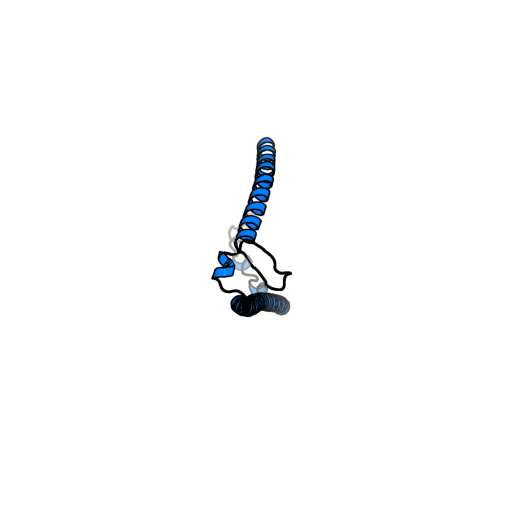 A 1 116 ? 10.375 3.540 -29.830 1.00 94.38 116 TYR A N 1
ATOM 876 C CA . TYR A 1 116 ? 11.789 3.913 -29.919 1.00 94.38 116 TYR A CA 1
ATOM 877 C C . TYR A 1 116 ? 12.723 2.700 -29.817 1.00 94.38 116 TYR A C 1
ATOM 879 O O . TYR A 1 116 ? 13.648 2.580 -30.615 1.00 94.38 116 TYR A O 1
ATOM 887 N N . LEU A 1 117 ? 12.465 1.789 -28.871 1.00 93.31 117 LEU A N 1
ATOM 888 C CA . LEU A 1 117 ? 13.262 0.569 -28.721 1.00 93.31 117 LEU A CA 1
ATOM 889 C C . LEU A 1 117 ? 13.107 -0.366 -29.925 1.00 93.31 117 LEU A C 1
ATOM 891 O O . LEU A 1 117 ? 14.109 -0.840 -30.440 1.00 93.31 117 LEU A O 1
ATOM 895 N N . GLY A 1 118 ? 11.884 -0.568 -30.421 1.00 88.88 118 GLY A N 1
ATOM 896 C CA . GLY A 1 118 ? 11.642 -1.424 -31.587 1.00 88.88 118 GLY A CA 1
ATOM 897 C C . GLY A 1 118 ? 12.153 -0.857 -32.917 1.00 88.88 118 GLY A C 1
ATOM 898 O O . GLY A 1 118 ? 12.238 -1.593 -33.889 1.00 88.88 118 GLY A O 1
ATOM 899 N N . LEU A 1 119 ? 12.475 0.439 -32.980 1.00 82.88 119 LEU A N 1
ATOM 900 C CA . LEU A 1 119 ? 13.156 1.058 -34.124 1.00 82.88 119 LEU A CA 1
ATOM 901 C C . LEU A 1 119 ? 14.688 1.037 -33.992 1.00 82.88 119 LEU A C 1
ATOM 903 O O . LEU A 1 119 ? 15.379 1.367 -34.954 1.00 82.88 119 LEU A O 1
ATOM 907 N N . ALA A 1 120 ? 15.209 0.728 -32.801 1.00 71.62 120 ALA A N 1
ATOM 908 C CA . ALA A 1 120 ? 16.639 0.656 -32.514 1.00 71.62 120 ALA A CA 1
ATOM 909 C C . ALA A 1 120 ? 17.223 -0.763 -32.691 1.00 71.62 120 ALA A C 1
ATOM 911 O O . ALA A 1 120 ? 18.443 -0.916 -32.614 1.00 71.62 120 ALA A O 1
ATOM 912 N N . GLU A 1 121 ? 16.367 -1.763 -32.932 1.00 54.62 121 GLU A N 1
ATOM 913 C CA . GLU A 1 121 ? 16.705 -3.127 -33.377 1.00 54.62 121 GLU A CA 1
ATOM 914 C C . GLU A 1 121 ? 16.561 -3.257 -34.901 1.00 54.62 121 GLU A C 1
ATOM 916 O O . GLU A 1 121 ? 17.412 -3.946 -35.512 1.00 54.62 121 GLU A O 1
#

Secondary structure (DSSP, 8-state):
----GGGS--GGGGSS-GGGG--TT-HHHHHHHHHHHHHHHHHHHHHHHHHHHHHHHHHHHHHHHS-HHHHHH---EETTSSS-EE-HHHHHHHHHHHHHHHHHHHHHHHHHHHHHHHT--